Protein AF-A0A5B9EBB6-F1 (afdb_monomer_lite)

Radius of gyration: 11.43 Å; chains: 1; bounding box: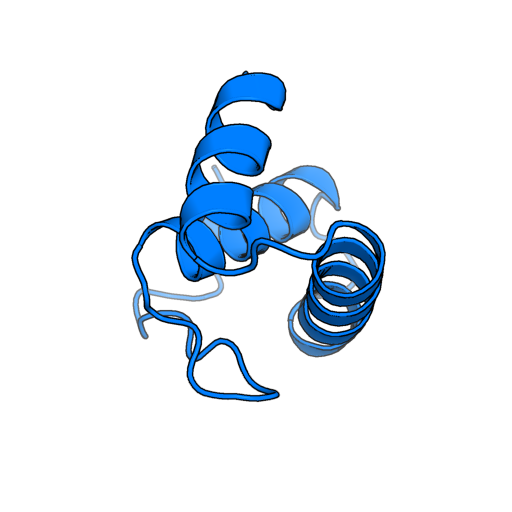 27×20×29 Å

Organism: NCBI:txid1592106

Foldseek 3Di:
DVVVLQVLLCVQVVDPVVSVVLLVVQLVVLPDPPFDSVLSSSQSSNQSSVVCDDDNDRDRPPDDSPVSRVD

Structure (mmCIF, N/CA/C/O backbone):
data_AF-A0A5B9EBB6-F1
#
_entry.id   AF-A0A5B9EBB6-F1
#
loop_
_atom_site.group_PDB
_atom_site.id
_atom_site.type_symbol
_atom_site.label_atom_id
_atom_site.label_alt_id
_atom_site.label_comp_id
_atom_site.label_asym_id
_atom_site.label_entity_id
_atom_site.label_seq_id
_atom_site.pdbx_PDB_ins_code
_atom_site.Cartn_x
_atom_site.Cartn_y
_atom_site.Cartn_z
_atom_site.occupancy
_atom_site.B_iso_or_equiv
_atom_site.auth_seq_id
_atom_site.auth_comp_id
_atom_site.auth_asym_id
_atom_site.auth_atom_id
_atom_site.pdbx_PDB_model_num
ATOM 1 N N . MET A 1 1 ? -6.097 5.524 -8.926 1.00 54.12 1 MET A N 1
ATOM 2 C CA . MET A 1 1 ? -6.972 6.076 -7.862 1.00 54.12 1 MET A CA 1
ATOM 3 C C . MET A 1 1 ? -6.372 5.760 -6.501 1.00 54.12 1 MET A C 1
ATOM 5 O O . MET A 1 1 ? -6.502 4.635 -6.036 1.00 54.12 1 MET A O 1
ATOM 9 N N . ARG A 1 2 ? -5.718 6.736 -5.866 1.00 77.25 2 ARG A N 1
ATOM 10 C CA . ARG A 1 2 ? -5.005 6.524 -4.595 1.00 77.25 2 ARG A CA 1
ATOM 11 C C . ARG A 1 2 ? -5.942 6.464 -3.374 1.00 77.25 2 ARG A C 1
ATOM 13 O O . ARG A 1 2 ? -5.633 5.805 -2.391 1.00 77.25 2 ARG A O 1
ATOM 20 N N . SER A 1 3 ? -7.119 7.088 -3.455 1.00 83.19 3 SER A N 1
ATOM 21 C CA . SER A 1 3 ? -8.126 7.112 -2.381 1.00 83.19 3 SER A CA 1
ATOM 22 C C . SER A 1 3 ? -8.710 5.732 -2.059 1.00 83.19 3 SER A C 1
ATOM 24 O O . SER A 1 3 ? -8.857 5.390 -0.890 1.00 83.19 3 SER A O 1
ATOM 26 N N . LEU A 1 4 ? -8.991 4.914 -3.079 1.00 87.88 4 LEU A N 1
ATOM 27 C CA . LEU A 1 4 ? -9.543 3.567 -2.900 1.00 87.88 4 LEU A CA 1
ATOM 28 C C . LEU A 1 4 ? -8.552 2.618 -2.211 1.00 87.88 4 LEU A C 1
ATOM 30 O O . LEU A 1 4 ? -8.944 1.828 -1.358 1.00 87.88 4 LEU A O 1
ATOM 34 N N . GLN A 1 5 ? -7.269 2.706 -2.561 1.00 89.06 5 GLN A N 1
ATOM 35 C CA . GLN A 1 5 ? -6.225 1.863 -1.972 1.00 89.06 5 GLN A CA 1
ATOM 36 C C . GLN A 1 5 ? -6.010 2.200 -0.496 1.00 89.06 5 GLN A C 1
ATOM 38 O O . GLN A 1 5 ? -5.911 1.303 0.334 1.00 89.06 5 GLN A O 1
ATOM 43 N N . VAL A 1 6 ? -6.023 3.493 -0.154 1.00 90.44 6 VAL A N 1
ATOM 44 C CA . VAL A 1 6 ? -5.966 3.945 1.243 1.00 90.44 6 VAL A CA 1
ATOM 45 C C . VAL A 1 6 ? -7.193 3.478 2.022 1.00 90.44 6 VAL A C 1
ATOM 47 O O . VAL A 1 6 ? -7.042 2.999 3.139 1.00 90.44 6 VAL A O 1
ATOM 50 N N . TYR A 1 7 ? -8.391 3.561 1.437 1.00 91.25 7 TYR A N 1
ATOM 51 C CA . TYR A 1 7 ? -9.613 3.066 2.076 1.00 91.25 7 TYR A CA 1
ATOM 52 C C . TYR A 1 7 ? -9.536 1.562 2.383 1.00 91.25 7 TYR A C 1
ATOM 54 O O . TYR A 1 7 ? -9.791 1.152 3.511 1.00 91.25 7 TYR A O 1
ATOM 62 N N . ARG A 1 8 ? -9.095 0.748 1.417 1.00 90.56 8 ARG A N 1
ATOM 63 C CA . ARG A 1 8 ? -8.889 -0.698 1.620 1.00 90.56 8 ARG A CA 1
ATOM 64 C C . ARG A 1 8 ? -7.806 -0.994 2.656 1.00 90.56 8 ARG A C 1
ATOM 66 O O . ARG A 1 8 ? -7.955 -1.901 3.462 1.00 90.56 8 ARG A O 1
ATOM 73 N N . ALA A 1 9 ? -6.724 -0.221 2.663 1.00 89.31 9 ALA A N 1
ATOM 74 C CA . ALA A 1 9 ? -5.668 -0.372 3.656 1.00 89.31 9 ALA A CA 1
ATOM 75 C C . ALA A 1 9 ? -6.128 0.022 5.072 1.00 89.31 9 ALA A C 1
ATOM 77 O O . ALA A 1 9 ? -5.676 -0.581 6.042 1.00 89.31 9 ALA A O 1
ATOM 78 N N . LEU A 1 10 ? -7.034 0.998 5.201 1.00 90.75 10 LEU A N 1
ATOM 79 C CA . LEU A 1 10 ? -7.636 1.394 6.480 1.00 90.75 10 LEU A CA 1
ATOM 80 C C . LEU A 1 10 ? -8.566 0.323 7.056 1.00 90.75 10 LEU A C 1
ATOM 82 O O . LEU A 1 10 ? -8.648 0.207 8.273 1.00 90.75 10 LEU A O 1
ATOM 86 N N . ASP A 1 11 ? -9.220 -0.473 6.212 1.00 90.88 11 ASP A N 1
ATOM 87 C CA . ASP A 1 11 ? -10.015 -1.624 6.663 1.00 90.88 11 ASP A CA 1
ATOM 88 C C . ASP A 1 11 ? -9.141 -2.657 7.403 1.00 90.88 11 ASP A C 1
ATOM 90 O O . ASP A 1 11 ? -9.546 -3.250 8.397 1.00 90.88 11 ASP A O 1
ATOM 94 N N . GLN A 1 12 ? -7.884 -2.798 6.970 1.00 89.06 12 GLN A N 1
ATOM 95 C CA . GLN A 1 12 ? -6.902 -3.709 7.569 1.00 89.06 12 GLN A CA 1
ATOM 96 C C . GLN A 1 12 ? -6.112 -3.065 8.720 1.00 89.06 12 GLN A C 1
ATOM 98 O O . GLN A 1 12 ? -5.735 -3.731 9.684 1.00 89.06 12 GLN A O 1
ATOM 103 N N . VAL A 1 13 ? -5.852 -1.756 8.639 1.00 88.19 13 VAL A N 1
ATOM 104 C CA . VAL A 1 13 ? -5.140 -0.973 9.660 1.00 88.19 13 VAL A CA 1
ATOM 105 C C . VAL A 1 13 ? -5.989 0.252 10.029 1.00 88.19 13 VAL A C 1
ATOM 107 O O . VAL A 1 13 ? -5.762 1.340 9.493 1.00 88.19 13 VAL A O 1
ATOM 110 N N . PRO A 1 14 ? -6.935 0.118 10.983 1.00 85.00 14 PRO A N 1
ATOM 111 C CA . PRO A 1 14 ? -7.927 1.160 11.286 1.00 85.00 14 PRO A CA 1
ATOM 112 C C . PRO A 1 14 ? -7.320 2.467 11.805 1.00 85.00 14 PRO A C 1
ATOM 114 O O . PRO A 1 14 ? -7.901 3.547 11.685 1.00 85.00 14 PRO A O 1
ATOM 117 N N . ASN A 1 15 ? -6.128 2.393 12.401 1.00 90.75 15 ASN A N 1
ATOM 118 C CA . ASN A 1 15 ? -5.420 3.566 12.884 1.00 90.75 15 ASN A CA 1
ATOM 119 C C . ASN A 1 15 ? -4.599 4.209 11.756 1.00 90.75 15 ASN A C 1
ATOM 121 O O . ASN A 1 15 ? -3.564 3.685 11.344 1.00 90.75 15 ASN A O 1
ATOM 125 N N . ARG A 1 16 ? -5.009 5.411 11.331 1.00 90.62 16 ARG A N 1
ATOM 126 C CA . ARG A 1 16 ? -4.329 6.192 10.283 1.00 90.62 16 ARG A CA 1
ATOM 127 C C . ARG A 1 16 ? -2.847 6.471 10.560 1.00 90.62 16 ARG A C 1
ATOM 129 O O . ARG A 1 16 ? -2.050 6.485 9.628 1.00 90.62 16 ARG A O 1
ATOM 136 N N . PHE A 1 17 ? -2.457 6.695 11.816 1.00 91.50 17 PHE A N 1
ATOM 137 C CA . PHE A 1 17 ? -1.061 6.968 12.169 1.00 91.50 17 PHE A CA 1
ATOM 138 C C . PHE A 1 17 ? -0.220 5.703 12.029 1.00 91.50 17 PHE A C 1
ATOM 140 O O . PHE A 1 17 ? 0.871 5.742 11.458 1.00 91.50 17 PHE A O 1
ATOM 147 N N . THR A 1 18 ? -0.763 4.573 12.482 1.00 88.62 18 THR A N 1
ATOM 148 C CA . THR A 1 18 ? -0.158 3.255 12.281 1.00 88.62 18 THR A CA 1
ATOM 149 C C . THR A 1 18 ? -0.052 2.928 10.798 1.00 88.62 18 THR A C 1
ATOM 151 O O . THR A 1 18 ? 1.009 2.492 10.364 1.00 88.62 18 THR A O 1
ATOM 154 N N . LEU A 1 19 ? -1.088 3.207 10.001 1.00 89.06 19 LEU A N 1
ATOM 155 C CA . LEU A 1 19 ? -1.058 3.010 8.553 1.00 89.06 19 LEU A CA 1
ATOM 156 C C . LEU A 1 19 ? 0.063 3.831 7.901 1.00 89.06 19 LEU A C 1
ATOM 158 O O . LEU A 1 19 ? 0.892 3.265 7.194 1.00 89.06 19 LEU A O 1
ATOM 162 N N . CYS A 1 20 ? 0.151 5.134 8.184 1.00 91.44 20 CYS A N 1
ATOM 163 C CA . CYS A 1 20 ? 1.221 5.985 7.654 1.00 91.44 20 CYS A CA 1
ATOM 164 C C . CYS A 1 20 ? 2.615 5.477 8.045 1.00 91.44 20 CYS A C 1
ATOM 166 O O . CYS A 1 20 ? 3.522 5.439 7.210 1.00 91.44 20 CYS A O 1
ATOM 168 N N . HIS A 1 21 ? 2.787 5.064 9.302 1.00 90.12 21 HIS A N 1
ATOM 169 C CA . HIS A 1 21 ? 4.053 4.527 9.787 1.00 90.12 21 HIS A CA 1
ATOM 170 C C . HIS A 1 21 ? 4.422 3.219 9.074 1.00 90.12 21 HIS A C 1
ATOM 172 O O . HIS A 1 21 ? 5.537 3.085 8.566 1.00 90.12 21 HIS A O 1
ATOM 178 N N . THR A 1 22 ? 3.476 2.287 8.966 1.00 88.38 22 THR A N 1
ATOM 179 C CA . THR A 1 22 ? 3.636 1.017 8.251 1.00 88.38 22 THR A CA 1
ATOM 180 C C . THR A 1 22 ? 3.983 1.237 6.785 1.00 88.38 22 THR A C 1
ATOM 182 O O . THR A 1 22 ? 4.951 0.661 6.295 1.00 88.38 22 THR A O 1
ATOM 185 N N . VAL A 1 23 ? 3.245 2.105 6.090 1.00 90.25 23 VAL A N 1
ATOM 186 C CA . VAL A 1 23 ? 3.508 2.437 4.685 1.00 90.25 23 VAL A CA 1
ATOM 187 C C . VAL A 1 23 ? 4.918 3.007 4.539 1.00 90.25 23 VAL A C 1
ATOM 189 O O . VAL A 1 23 ? 5.689 2.532 3.709 1.00 90.25 23 VAL A O 1
ATOM 192 N N . SER A 1 24 ? 5.300 3.964 5.390 1.00 90.56 24 SER A N 1
ATOM 193 C CA . SER A 1 24 ? 6.631 4.579 5.359 1.00 90.56 24 SER A CA 1
ATOM 194 C C . SER A 1 24 ? 7.764 3.574 5.600 1.00 90.56 24 SER A C 1
ATOM 196 O O . SER A 1 24 ? 8.813 3.660 4.956 1.00 90.56 24 SER A O 1
ATOM 198 N N . GLN A 1 25 ? 7.582 2.625 6.521 1.00 89.19 25 GLN A N 1
ATOM 199 C CA . GLN A 1 25 ? 8.571 1.578 6.783 1.00 89.19 25 GLN A CA 1
ATOM 200 C C . GLN A 1 25 ? 8.669 0.582 5.628 1.00 89.19 25 GLN A C 1
ATOM 202 O O . GLN A 1 25 ? 9.773 0.219 5.225 1.00 89.19 25 GLN A O 1
ATOM 207 N N . SER A 1 26 ? 7.531 0.157 5.085 1.00 87.62 26 SER A N 1
ATOM 208 C CA . SER A 1 26 ? 7.481 -0.810 3.993 1.00 87.62 26 SER A CA 1
ATOM 209 C C . SER A 1 26 ? 8.063 -0.242 2.711 1.00 87.62 26 SER A C 1
ATOM 211 O O . SER A 1 26 ? 8.943 -0.872 2.134 1.00 87.62 26 SER A O 1
ATOM 213 N N . VAL A 1 27 ? 7.675 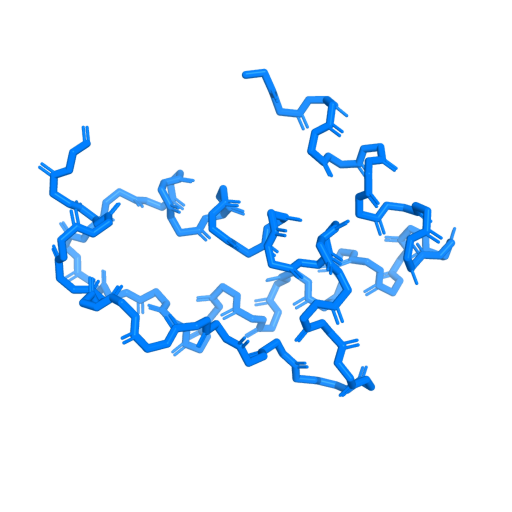0.978 2.323 1.00 89.69 27 VAL A N 1
ATOM 214 C CA . VAL A 1 27 ? 8.238 1.659 1.150 1.00 89.69 27 VAL A CA 1
ATOM 215 C C . VAL A 1 27 ? 9.758 1.753 1.266 1.00 89.69 27 VAL A C 1
ATOM 217 O O . VAL A 1 27 ? 10.453 1.367 0.338 1.00 89.69 27 VAL A O 1
ATOM 220 N N . ARG A 1 28 ? 10.301 2.155 2.423 1.00 87.81 28 ARG A N 1
ATOM 221 C CA . ARG A 1 28 ? 11.760 2.215 2.629 1.00 87.81 28 ARG A CA 1
ATOM 222 C C . ARG A 1 28 ? 12.478 0.873 2.473 1.00 87.81 28 ARG A C 1
ATOM 224 O O . ARG A 1 28 ? 13.659 0.870 2.152 1.00 87.81 28 ARG A O 1
ATOM 231 N N . ARG A 1 29 ? 11.801 -0.248 2.727 1.00 84.75 29 ARG A N 1
ATOM 232 C CA . ARG A 1 29 ? 12.393 -1.590 2.617 1.00 84.75 29 ARG A CA 1
ATOM 233 C C . ARG A 1 29 ? 12.394 -2.130 1.196 1.00 84.75 29 ARG A C 1
ATOM 235 O O . ARG A 1 29 ? 13.321 -2.845 0.838 1.00 84.75 29 ARG A O 1
ATOM 242 N N . ILE A 1 30 ? 11.346 -1.841 0.432 1.00 84.38 30 ILE A N 1
ATOM 243 C CA . ILE A 1 30 ? 11.140 -2.447 -0.889 1.00 84.38 30 ILE A CA 1
ATOM 244 C C . ILE A 1 30 ? 11.494 -1.501 -2.039 1.00 84.38 30 ILE A C 1
ATOM 246 O O . ILE A 1 30 ? 11.628 -1.942 -3.177 1.00 84.38 30 ILE A O 1
ATOM 250 N N . HIS A 1 31 ? 11.596 -0.195 -1.770 1.00 87.75 31 HIS A N 1
ATOM 251 C CA . HIS A 1 31 ? 11.920 0.780 -2.798 1.00 87.75 31 HIS A CA 1
ATOM 252 C C . HIS A 1 31 ? 13.343 0.552 -3.300 1.00 87.75 31 HIS A C 1
ATOM 254 O O . HIS A 1 31 ? 14.293 0.492 -2.520 1.00 87.75 31 HIS A O 1
ATOM 260 N N . VAL A 1 32 ? 13.481 0.466 -4.619 1.00 84.44 32 VAL A N 1
ATOM 261 C CA . VAL A 1 32 ? 14.767 0.329 -5.296 1.00 84.44 32 VAL A CA 1
ATOM 262 C C . VAL A 1 32 ? 15.056 1.632 -6.027 1.00 84.44 32 VAL A C 1
ATOM 264 O O . VAL A 1 32 ? 14.222 2.111 -6.798 1.00 84.44 32 VAL A O 1
ATOM 267 N N . ASN A 1 33 ? 16.245 2.190 -5.794 1.00 81.31 33 ASN A N 1
ATOM 268 C CA . ASN A 1 33 ? 16.699 3.398 -6.477 1.00 81.31 33 ASN A CA 1
ATOM 269 C C . ASN A 1 33 ? 16.640 3.204 -7.999 1.00 81.31 33 ASN A C 1
ATOM 271 O O . ASN A 1 33 ? 17.146 2.212 -8.521 1.00 81.31 33 ASN A O 1
ATOM 275 N N . GLY A 1 34 ? 16.032 4.164 -8.695 1.00 80.56 34 GLY A N 1
ATOM 276 C CA . GLY A 1 34 ? 15.815 4.117 -10.145 1.00 80.56 34 GLY A CA 1
ATOM 277 C C . GLY A 1 34 ? 14.395 3.728 -10.563 1.00 80.56 34 GLY A C 1
ATOM 278 O O . GLY A 1 34 ? 14.041 3.961 -11.713 1.00 80.56 34 GLY A O 1
ATOM 279 N N . ASN A 1 35 ? 13.561 3.223 -9.646 1.00 79.25 35 ASN A N 1
ATOM 280 C CA . ASN A 1 35 ? 12.152 2.940 -9.928 1.00 79.25 35 ASN A CA 1
ATOM 281 C C . ASN A 1 35 ? 11.232 4.096 -9.498 1.00 79.25 35 ASN A C 1
ATOM 283 O O . ASN A 1 35 ? 11.530 4.788 -8.519 1.00 79.25 35 ASN A O 1
ATOM 287 N N . PRO A 1 36 ? 10.079 4.298 -10.165 1.00 86.75 36 PRO A N 1
ATOM 288 C CA . PRO A 1 36 ? 9.101 5.288 -9.739 1.00 86.75 36 PRO A CA 1
ATOM 289 C C . PRO A 1 36 ? 8.608 5.000 -8.318 1.00 86.75 36 PRO A C 1
ATOM 291 O O . PRO A 1 36 ? 8.117 3.910 -8.007 1.00 86.75 36 PRO A O 1
ATOM 294 N N . PHE A 1 37 ? 8.693 6.008 -7.448 1.00 86.56 37 PHE A N 1
ATOM 295 C CA . PHE A 1 37 ? 8.192 5.915 -6.075 1.00 86.56 37 PHE A CA 1
ATOM 296 C C . PHE A 1 37 ? 6.710 5.523 -6.029 1.00 86.56 37 PHE A C 1
ATOM 298 O O . PHE A 1 37 ? 6.284 4.777 -5.150 1.00 86.56 37 PHE A O 1
ATOM 305 N N . ASP A 1 38 ? 5.933 5.987 -7.008 1.00 87.75 38 ASP A N 1
ATOM 306 C CA . ASP A 1 38 ? 4.496 5.746 -7.060 1.00 87.75 38 ASP A CA 1
ATOM 307 C C . ASP A 1 38 ? 4.137 4.258 -7.194 1.00 87.75 38 ASP A C 1
ATOM 309 O O . ASP A 1 38 ? 3.288 3.751 -6.459 1.00 87.75 38 ASP A O 1
ATOM 313 N N . GLY A 1 39 ? 4.847 3.519 -8.053 1.00 86.50 39 GLY A N 1
ATOM 314 C CA . GLY A 1 39 ? 4.649 2.072 -8.194 1.00 86.50 39 GLY A CA 1
ATOM 315 C C . GLY A 1 39 ? 4.950 1.330 -6.891 1.00 86.50 39 GLY A C 1
ATOM 316 O O . GLY A 1 39 ? 4.217 0.429 -6.485 1.00 86.50 39 GLY A O 1
ATOM 317 N N . THR A 1 40 ? 5.967 1.792 -6.159 1.00 88.88 40 THR A N 1
ATOM 318 C CA . THR A 1 40 ? 6.317 1.233 -4.847 1.00 88.88 40 THR A CA 1
ATOM 319 C C . THR A 1 40 ? 5.226 1.501 -3.805 1.00 88.88 40 THR A C 1
ATOM 321 O O . THR A 1 40 ? 4.825 0.599 -3.070 1.00 88.88 40 THR A O 1
ATOM 324 N N . LEU A 1 41 ? 4.727 2.737 -3.738 1.00 89.88 41 LEU A N 1
ATOM 325 C CA . LEU A 1 41 ? 3.663 3.126 -2.813 1.00 89.88 41 LEU A CA 1
ATOM 326 C C . LEU A 1 41 ? 2.359 2.366 -3.099 1.00 89.88 41 LEU A C 1
ATOM 328 O O . LEU A 1 41 ? 1.701 1.900 -2.169 1.00 89.88 41 LEU A O 1
ATOM 332 N N . THR A 1 42 ? 2.020 2.220 -4.377 1.00 90.50 42 THR A N 1
ATOM 333 C CA . THR A 1 42 ? 0.856 1.469 -4.864 1.00 90.50 42 THR A CA 1
ATOM 334 C C . THR A 1 42 ? 0.938 0.009 -4.418 1.00 90.50 42 THR A C 1
ATOM 336 O O . THR A 1 42 ? 0.023 -0.474 -3.753 1.00 90.50 42 THR A O 1
ATOM 339 N N . ALA A 1 43 ? 2.072 -0.658 -4.663 1.00 87.25 43 ALA A N 1
ATOM 340 C CA . ALA A 1 43 ? 2.288 -2.044 -4.247 1.00 87.25 43 ALA A CA 1
ATOM 341 C C . ALA A 1 43 ? 2.171 -2.233 -2.724 1.00 87.25 43 ALA A C 1
ATOM 343 O O . ALA A 1 43 ? 1.601 -3.218 -2.255 1.00 87.25 43 ALA A O 1
ATOM 344 N N . VAL A 1 44 ? 2.674 -1.275 -1.941 1.00 90.12 44 VAL A N 1
ATOM 345 C CA . VAL A 1 44 ? 2.551 -1.291 -0.476 1.00 90.12 44 VAL A CA 1
ATOM 346 C C . VAL A 1 44 ? 1.095 -1.179 -0.035 1.00 90.12 44 VAL A C 1
ATOM 348 O O . VAL A 1 44 ? 0.656 -1.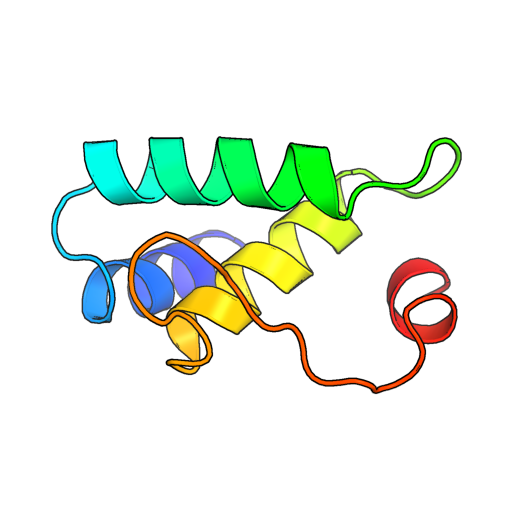980 0.787 1.00 90.12 44 VAL A O 1
ATOM 351 N N . LEU A 1 45 ? 0.340 -0.213 -0.560 1.00 90.62 45 LEU A N 1
ATOM 352 C CA . LEU A 1 45 ? -1.059 -0.014 -0.172 1.00 90.62 45 LEU A CA 1
ATOM 353 C C . LEU A 1 45 ? -1.940 -1.202 -0.575 1.00 90.62 45 LEU A C 1
ATOM 355 O O . LEU A 1 45 ? -2.772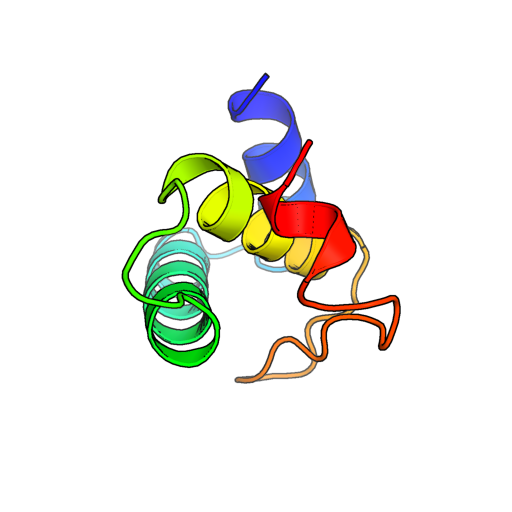 -1.631 0.224 1.00 90.62 45 LEU A O 1
ATOM 359 N N . ASP A 1 46 ? -1.719 -1.771 -1.760 1.00 90.19 46 ASP A N 1
ATOM 360 C CA . ASP A 1 46 ? -2.435 -2.966 -2.215 1.00 90.19 46 ASP A CA 1
ATOM 361 C C . ASP A 1 46 ? -2.061 -4.204 -1.385 1.00 90.19 46 ASP A C 1
ATOM 363 O O . ASP A 1 46 ? -2.925 -5.010 -1.032 1.00 90.19 46 ASP A O 1
ATOM 367 N N . GLY A 1 47 ? -0.789 -4.333 -0.996 1.00 88.81 47 GLY A N 1
ATOM 368 C CA . GLY A 1 47 ? -0.329 -5.376 -0.077 1.00 88.81 47 GLY A CA 1
ATOM 369 C C . GLY A 1 47 ? -0.992 -5.280 1.299 1.00 88.81 47 GLY A C 1
ATOM 370 O O . GLY A 1 47 ? -1.418 -6.292 1.851 1.00 88.81 47 GLY A O 1
ATOM 371 N N . ILE A 1 48 ? -1.149 -4.068 1.841 1.00 89.88 48 ILE A N 1
ATOM 372 C CA . ILE A 1 48 ? -1.883 -3.871 3.100 1.00 89.88 48 ILE A CA 1
ATOM 373 C C . ILE A 1 48 ? -3.359 -4.207 2.900 1.00 89.88 48 ILE A C 1
ATOM 375 O O . ILE A 1 48 ? -3.889 -5.018 3.648 1.00 89.88 48 ILE A O 1
ATOM 379 N N . GLY A 1 49 ? -4.006 -3.633 1.883 1.00 88.38 49 GLY A N 1
ATOM 380 C CA . GLY A 1 49 ? -5.443 -3.797 1.642 1.00 88.38 49 GLY A CA 1
ATOM 381 C C . GLY A 1 49 ? -5.880 -5.220 1.278 1.00 88.38 49 GLY A C 1
ATOM 382 O O . GLY A 1 49 ? -7.055 -5.538 1.413 1.00 88.38 49 GLY A O 1
ATOM 383 N N . SER A 1 50 ? -4.960 -6.080 0.839 1.00 87.69 50 SER A N 1
ATOM 384 C CA . SER A 1 50 ? -5.217 -7.504 0.569 1.00 87.69 50 SER A CA 1
ATOM 385 C C . SER A 1 50 ? -5.004 -8.417 1.783 1.00 87.69 50 SER A C 1
ATOM 387 O O . SER A 1 50 ? -5.173 -9.628 1.664 1.00 87.69 50 SER A O 1
ATOM 389 N N . GLY A 1 51 ? -4.623 -7.869 2.943 1.00 81.06 51 GLY A N 1
ATOM 390 C CA . GLY A 1 51 ? -4.339 -8.664 4.141 1.00 81.06 51 GLY A CA 1
ATOM 391 C C . GLY A 1 51 ? -2.975 -9.366 4.112 1.00 81.06 51 GLY A C 1
ATOM 392 O O . GLY A 1 51 ? -2.674 -10.162 4.996 1.00 81.06 51 GLY A O 1
ATOM 393 N N . ALA A 1 52 ? -2.092 -9.043 3.154 1.00 74.38 52 ALA A N 1
ATOM 394 C CA . ALA A 1 52 ? -0.702 -9.527 3.143 1.00 74.38 52 ALA A CA 1
ATOM 395 C C . ALA A 1 52 ? 0.172 -8.874 4.241 1.00 74.38 52 ALA A C 1
ATOM 397 O O . ALA A 1 52 ? 1.381 -9.113 4.342 1.00 74.38 52 ALA A O 1
ATOM 398 N N . PHE A 1 53 ? -0.447 -8.045 5.080 1.00 68.31 53 PHE A N 1
ATOM 399 C CA . PHE A 1 53 ? 0.139 -7.407 6.241 1.00 68.31 53 PHE A CA 1
ATOM 400 C C . PHE A 1 53 ? -0.054 -8.267 7.497 1.00 68.31 53 PHE A C 1
ATOM 402 O O . PHE A 1 53 ? -1.162 -8.394 8.008 1.00 68.31 53 PHE A O 1
ATOM 409 N N . HIS A 1 54 ? 1.042 -8.809 8.033 1.00 63.88 54 HIS A N 1
ATOM 410 C CA . HIS A 1 54 ? 1.053 -9.508 9.321 1.00 63.88 54 HIS A CA 1
ATOM 411 C C . HIS A 1 54 ? 1.925 -8.720 10.313 1.00 63.88 54 HIS A C 1
ATOM 413 O O . HIS A 1 54 ? 3.154 -8.830 10.339 1.00 63.88 54 HIS A O 1
ATOM 419 N N . GLY A 1 55 ? 1.300 -7.881 11.143 1.00 65.25 55 GLY A N 1
ATOM 420 C CA . GLY A 1 55 ? 1.981 -7.192 12.247 1.00 65.25 55 GLY A CA 1
ATOM 421 C C . GLY A 1 55 ? 2.837 -5.984 11.837 1.00 65.25 55 GLY A C 1
ATOM 422 O O . GLY A 1 55 ? 2.326 -4.879 11.763 1.00 65.25 55 GLY A O 1
ATOM 423 N N . ARG A 1 56 ? 4.161 -6.137 11.673 1.00 57.31 56 ARG A N 1
ATOM 424 C CA . ARG A 1 56 ? 5.106 -5.037 11.317 1.00 57.31 56 ARG A CA 1
ATOM 425 C C . ARG A 1 56 ? 5.704 -5.175 9.912 1.00 57.31 56 ARG A C 1
ATOM 427 O O . ARG A 1 56 ? 6.616 -4.427 9.542 1.00 57.31 56 ARG A O 1
ATOM 434 N N . LEU A 1 57 ? 5.255 -6.168 9.152 1.00 58.09 57 LEU A N 1
ATOM 435 C CA . LEU A 1 57 ? 5.849 -6.551 7.878 1.00 58.09 57 LEU A CA 1
ATOM 436 C C . LEU A 1 57 ? 4.747 -6.779 6.843 1.00 58.09 57 LEU A C 1
ATOM 438 O O . LEU A 1 57 ? 3.749 -7.444 7.117 1.00 58.09 57 LEU A O 1
ATOM 442 N N . ILE A 1 58 ? 4.948 -6.210 5.656 1.00 63.56 58 ILE A N 1
ATOM 443 C CA . ILE A 1 58 ? 4.213 -6.597 4.454 1.00 63.56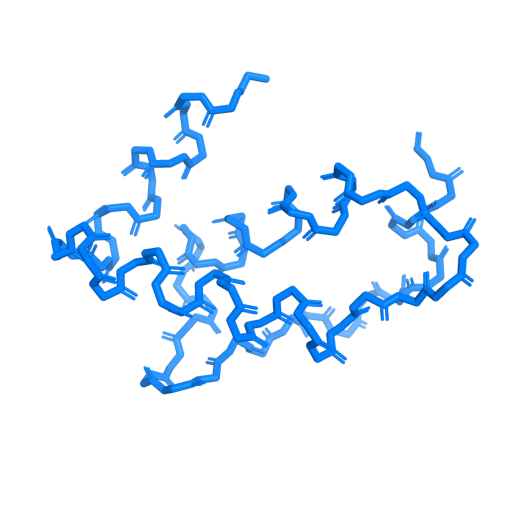 58 ILE A CA 1
ATOM 444 C C . ILE A 1 58 ? 5.050 -7.670 3.778 1.00 63.56 58 ILE A C 1
ATOM 446 O O . ILE A 1 58 ? 6.198 -7.414 3.406 1.00 63.56 58 ILE A O 1
ATOM 450 N N . THR A 1 59 ? 4.471 -8.850 3.608 1.00 58.38 59 THR A N 1
ATOM 451 C CA . THR A 1 59 ? 5.054 -9.882 2.757 1.00 58.38 59 THR A CA 1
ATOM 452 C C . THR A 1 59 ? 4.444 -9.695 1.379 1.00 58.38 59 THR A C 1
ATOM 454 O O . THR A 1 59 ? 3.339 -10.160 1.115 1.00 58.38 59 THR A O 1
ATOM 457 N N . LEU A 1 60 ? 5.119 -8.945 0.505 1.00 58.22 60 LEU A N 1
ATOM 458 C CA . LEU A 1 60 ? 4.662 -8.841 -0.878 1.00 58.22 60 LEU A CA 1
ATOM 459 C C . LEU A 1 60 ? 4.745 -10.227 -1.531 1.00 58.22 60 LEU A C 1
ATOM 461 O O . LEU A 1 60 ? 5.754 -10.916 -1.344 1.00 58.22 60 LEU A O 1
ATOM 465 N N . PRO A 1 61 ? 3.719 -10.658 -2.285 1.00 48.06 61 PRO A N 1
ATOM 466 C CA . PRO A 1 61 ? 3.785 -11.922 -2.997 1.00 48.06 61 PRO A CA 1
ATOM 467 C C . PRO A 1 61 ? 4.992 -11.908 -3.939 1.00 48.06 61 PRO A C 1
ATOM 469 O O . PRO A 1 61 ? 5.237 -10.929 -4.642 1.00 48.06 61 PRO A O 1
ATOM 472 N N . SER A 1 62 ? 5.741 -13.011 -3.931 1.00 46.91 62 SER A N 1
ATOM 473 C CA . SER A 1 62 ? 6.904 -13.305 -4.779 1.00 46.91 62 SER A CA 1
ATOM 474 C C . SER A 1 62 ? 6.509 -13.434 -6.263 1.00 46.91 62 SER A C 1
ATOM 476 O O . SER A 1 62 ? 6.709 -14.470 -6.893 1.00 46.91 62 SER A O 1
ATOM 478 N N . ARG A 1 63 ? 5.897 -12.400 -6.836 1.00 44.03 63 ARG A N 1
ATOM 479 C CA . ARG A 1 63 ? 5.721 -12.238 -8.276 1.00 44.03 63 ARG A CA 1
ATOM 480 C C . ARG A 1 63 ? 6.631 -11.102 -8.696 1.00 44.03 63 ARG A C 1
ATOM 482 O O . ARG A 1 63 ? 6.278 -9.941 -8.537 1.00 44.03 63 ARG A O 1
ATOM 489 N N . ASP A 1 64 ? 7.838 -11.483 -9.105 1.00 48.00 64 ASP A N 1
ATOM 490 C CA . ASP A 1 64 ? 8.821 -10.664 -9.808 1.00 48.00 64 ASP A CA 1
ATOM 491 C C . ASP A 1 64 ? 8.839 -9.190 -9.389 1.00 48.00 64 ASP A C 1
ATOM 493 O O . ASP A 1 64 ? 8.273 -8.321 -10.048 1.00 48.00 64 ASP A O 1
ATOM 497 N N . HIS A 1 65 ? 9.575 -8.890 -8.314 1.00 48.56 65 HIS A N 1
ATOM 498 C CA . HIS A 1 65 ? 9.845 -7.523 -7.836 1.00 48.56 65 HIS A CA 1
ATOM 499 C C . HIS A 1 65 ? 10.341 -6.570 -8.948 1.00 48.56 65 HIS A C 1
ATOM 501 O O . HIS A 1 65 ? 10.231 -5.356 -8.818 1.00 48.56 65 HIS A O 1
ATOM 507 N N . LYS A 1 66 ? 10.882 -7.113 -10.049 1.00 46.84 66 LYS A N 1
ATOM 508 C CA . LYS A 1 66 ? 11.295 -6.367 -11.246 1.00 46.84 66 LYS A CA 1
ATOM 509 C C . LYS A 1 66 ? 10.164 -6.100 -12.249 1.00 46.84 66 LYS A C 1
ATOM 511 O O . LYS A 1 66 ? 10.237 -5.104 -12.954 1.00 46.84 66 LYS A O 1
ATOM 516 N N . ALA A 1 67 ? 9.139 -6.949 -12.328 1.00 45.12 67 ALA A N 1
ATOM 517 C CA . ALA A 1 67 ? 8.073 -6.835 -13.326 1.00 45.12 67 ALA A CA 1
ATOM 518 C C . ALA A 1 67 ? 7.001 -5.801 -12.939 1.00 45.12 67 ALA A C 1
ATOM 520 O O . ALA A 1 67 ? 6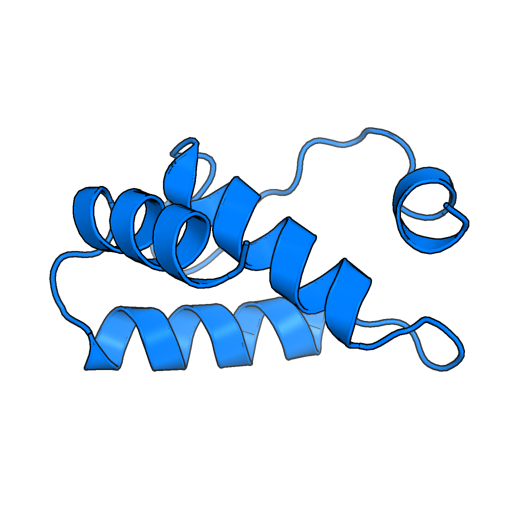.451 -5.134 -13.805 1.00 45.12 67 ALA A O 1
ATOM 521 N N . LEU A 1 68 ? 6.740 -5.624 -11.640 1.00 47.47 68 LEU A N 1
ATOM 522 C CA . LEU A 1 68 ? 5.755 -4.661 -11.123 1.00 47.47 68 LEU A CA 1
ATOM 523 C C . LEU A 1 68 ? 6.241 -3.200 -11.120 1.00 47.47 68 LEU A C 1
ATOM 525 O O . LEU A 1 68 ? 5.429 -2.293 -10.990 1.00 47.47 68 LEU A O 1
ATOM 529 N N . LEU A 1 69 ? 7.552 -2.967 -11.238 1.00 47.53 69 LEU A N 1
ATOM 530 C CA . LEU A 1 69 ? 8.158 -1.627 -11.234 1.00 47.53 69 LEU A CA 1
ATOM 531 C C . LEU A 1 69 ? 8.488 -1.109 -12.647 1.00 47.53 69 LEU A C 1
ATOM 533 O O . LEU A 1 69 ? 8.950 0.021 -12.779 1.00 47.53 69 LEU A O 1
ATOM 537 N N . ALA A 1 70 ? 8.259 -1.930 -13.679 1.00 44.19 70 ALA A N 1
ATOM 538 C CA . ALA A 1 70 ? 8.562 -1.643 -15.084 1.00 44.19 70 ALA A CA 1
ATOM 539 C C . ALA A 1 70 ? 7.311 -1.419 -15.965 1.00 44.19 70 ALA A C 1
ATOM 541 O O . ALA A 1 70 ? 7.458 -1.215 -17.170 1.00 44.19 70 ALA A O 1
ATOM 542 N N . ALA A 1 71 ? 6.110 -1.471 -15.380 1.00 41.91 71 ALA A N 1
ATOM 543 C CA . ALA A 1 71 ? 4.825 -1.182 -16.023 1.00 41.91 71 ALA A CA 1
ATOM 544 C C . ALA A 1 71 ? 4.239 0.123 -15.468 1.00 41.91 71 ALA A C 1
ATOM 546 O O . ALA A 1 71 ? 3.608 0.857 -16.259 1.00 41.91 71 ALA A O 1
#

pLDDT: mean 77.77, std 16.52, range [41.91, 91.5]

Sequence (71 aa):
MRSLQVYRALDQVPNRFTLCHTVSQSVRRIHVNGNPFDGTLTAVLDGIGSGAFHGRLITLPSRDHKALLAA

Secondary structure (DSSP, 8-state):
-HHHHHHHHHHH---HHHHHHHHHHHHHHH--TTS-HHHHHHHHHHHHHTT-EETTEE---SS-TTTTT--